Protein AF-R5L7S6-F1 (afdb_monomer)

Foldseek 3Di:
DADPVLVVCCQLQVHDSLLVCLCVQAPDDVVQLCVQDDSVPQPSHNSLVSLVSLLVVLQVLLLVVLVVLLVVLVVCCVPPRDDPVSVVLNVLSVVDRSVVQKDFDDDSPDTAIEGPPSVVSCVPPPPVSQVVSCSNSVYHYHD

Structure (mmCIF, N/CA/C/O backbone):
data_AF-R5L7S6-F1
#
_entry.id   AF-R5L7S6-F1
#
loop_
_atom_site.group_PDB
_atom_site.id
_atom_site.type_symbol
_atom_site.label_atom_id
_atom_site.label_alt_id
_atom_site.label_comp_id
_atom_site.label_asym_id
_atom_site.label_entity_id
_atom_site.label_seq_id
_atom_site.pdbx_PDB_ins_code
_atom_site.Cartn_x
_atom_site.Cartn_y
_atom_site.Cartn_z
_atom_site.occupancy
_atom_site.B_iso_or_equiv
_atom_s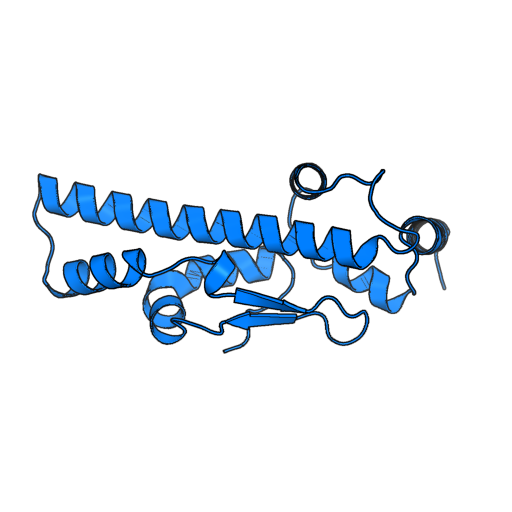ite.auth_seq_id
_atom_site.auth_comp_id
_atom_site.auth_asym_id
_atom_site.auth_atom_id
_atom_site.pdbx_PDB_model_num
ATOM 1 N N . MET A 1 1 ? 8.497 -13.051 -28.763 1.00 71.62 1 MET A N 1
ATOM 2 C CA . MET A 1 1 ? 9.071 -12.064 -29.701 1.00 71.62 1 MET A CA 1
ATOM 3 C C . MET A 1 1 ? 8.887 -10.722 -29.036 1.00 71.62 1 MET A C 1
ATOM 5 O O . MET A 1 1 ? 7.765 -10.450 -28.639 1.00 71.62 1 MET A O 1
ATOM 9 N N . MET A 1 2 ? 9.967 -9.977 -28.831 1.00 83.94 2 MET A N 1
ATOM 10 C CA . MET A 1 2 ? 9.913 -8.683 -28.156 1.00 83.94 2 MET A CA 1
ATOM 11 C C . MET A 1 2 ? 9.325 -7.633 -29.100 1.00 83.94 2 MET A C 1
ATOM 13 O O . MET A 1 2 ? 9.707 -7.577 -30.271 1.00 83.94 2 MET A O 1
ATOM 17 N N . THR A 1 3 ? 8.371 -6.848 -28.619 1.00 93.00 3 THR A N 1
ATOM 18 C CA . THR A 1 3 ? 7.756 -5.757 -29.384 1.00 93.00 3 THR A CA 1
ATOM 19 C C . THR A 1 3 ? 8.643 -4.511 -29.364 1.00 93.00 3 THR A C 1
ATOM 21 O O . THR A 1 3 ? 9.447 -4.328 -28.454 1.00 93.00 3 THR A O 1
ATOM 24 N N . SER A 1 4 ? 8.468 -3.600 -30.328 1.00 94.62 4 SER A N 1
ATOM 25 C CA . SER A 1 4 ? 9.188 -2.313 -30.326 1.00 94.62 4 SER A CA 1
ATOM 26 C C . SER A 1 4 ? 8.878 -1.456 -29.092 1.00 94.62 4 SER A C 1
ATOM 28 O O . SER A 1 4 ? 9.708 -0.657 -28.671 1.00 94.62 4 SER A O 1
ATOM 30 N N . ARG A 1 5 ? 7.686 -1.624 -28.503 1.00 94.12 5 ARG A N 1
ATOM 31 C CA . ARG A 1 5 ? 7.292 -0.970 -27.251 1.00 94.12 5 ARG A CA 1
ATOM 32 C C . ARG A 1 5 ? 8.080 -1.522 -26.063 1.00 94.12 5 ARG A C 1
ATOM 34 O O . ARG A 1 5 ? 8.581 -0.738 -25.269 1.00 94.12 5 ARG A O 1
ATOM 41 N N . GLU A 1 6 ? 8.183 -2.845 -25.950 1.00 93.75 6 GLU A N 1
ATOM 42 C CA . GLU A 1 6 ? 8.973 -3.500 -24.897 1.00 93.75 6 GLU A CA 1
ATOM 43 C C . GLU A 1 6 ? 10.454 -3.127 -25.011 1.00 93.75 6 GLU A C 1
ATOM 45 O O . GLU A 1 6 ? 11.059 -2.759 -24.011 1.00 93.75 6 GLU A O 1
ATOM 50 N N . ASP A 1 7 ? 11.008 -3.130 -26.228 1.00 94.12 7 ASP A N 1
ATOM 51 C CA . ASP A 1 7 ? 12.391 -2.714 -26.491 1.00 94.12 7 ASP A CA 1
ATOM 52 C C . ASP A 1 7 ? 12.655 -1.271 -26.030 1.00 94.12 7 ASP A C 1
ATOM 54 O O . ASP A 1 7 ? 13.579 -1.012 -25.257 1.00 94.12 7 ASP A O 1
ATOM 58 N N . PHE A 1 8 ? 11.777 -0.335 -26.410 1.00 94.62 8 PHE A N 1
ATOM 59 C CA . PHE A 1 8 ? 11.861 1.056 -25.962 1.00 94.62 8 PHE A CA 1
ATOM 60 C C . PHE A 1 8 ? 11.802 1.186 -24.433 1.00 94.62 8 PHE A C 1
ATOM 62 O O . PHE A 1 8 ? 12.627 1.887 -23.846 1.00 94.62 8 PHE A O 1
ATOM 69 N N . LEU A 1 9 ? 10.841 0.520 -23.783 1.00 93.00 9 LEU A N 1
ATOM 70 C CA . LEU A 1 9 ? 10.649 0.621 -22.335 1.00 93.00 9 LEU A CA 1
ATOM 71 C C . LEU A 1 9 ? 11.824 0.029 -21.560 1.00 93.00 9 LEU A C 1
ATOM 73 O O . LEU A 1 9 ? 12.306 0.671 -20.632 1.00 93.00 9 LEU A O 1
ATOM 77 N N . MET A 1 10 ? 12.335 -1.134 -21.963 1.00 92.50 10 MET A N 1
ATOM 78 C CA . MET A 1 10 ? 13.519 -1.730 -21.339 1.00 92.50 10 MET A CA 1
ATOM 79 C C . MET A 1 10 ? 14.738 -0.805 -21.422 1.00 92.50 10 MET A C 1
ATOM 81 O O . MET A 1 10 ? 15.448 -0.645 -20.431 1.00 92.50 10 MET A O 1
ATOM 85 N N . ILE A 1 11 ? 14.971 -0.164 -22.575 1.00 92.3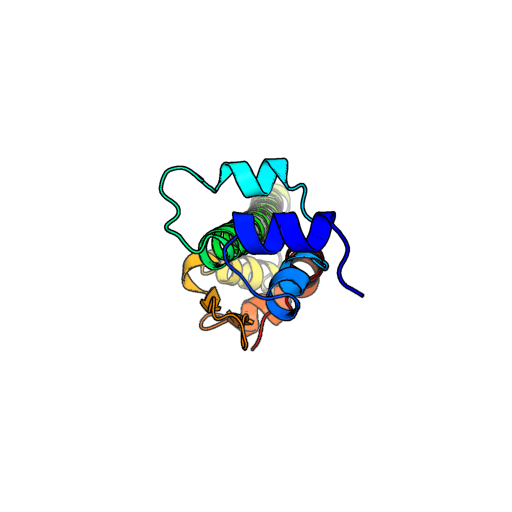1 11 ILE A N 1
ATOM 86 C CA . ILE A 1 11 ? 16.078 0.789 -22.750 1.00 92.31 11 ILE A CA 1
ATOM 87 C C . ILE A 1 11 ? 15.858 2.039 -21.892 1.00 92.31 11 ILE A C 1
ATOM 89 O O . ILE A 1 11 ? 16.784 2.505 -21.229 1.00 92.31 11 ILE A O 1
ATOM 93 N N . PHE A 1 12 ? 14.643 2.590 -21.887 1.00 91.19 12 PHE A N 1
ATOM 94 C CA . PHE A 1 12 ? 14.323 3.812 -21.151 1.00 91.19 12 PHE A CA 1
ATOM 95 C C . PHE A 1 12 ? 14.406 3.620 -19.629 1.00 91.19 12 PHE A C 1
ATOM 97 O O . PHE A 1 12 ? 14.991 4.450 -18.923 1.00 91.19 12 PHE A O 1
ATOM 104 N N . ILE A 1 13 ? 13.831 2.524 -19.133 1.00 90.12 13 ILE A N 1
ATOM 105 C CA . ILE A 1 13 ? 13.784 2.166 -17.713 1.00 90.12 13 ILE A CA 1
ATOM 106 C C . ILE A 1 13 ? 15.127 1.582 -17.250 1.00 90.12 13 ILE A C 1
ATOM 108 O O . ILE A 1 13 ? 15.491 1.740 -16.085 1.00 90.12 13 ILE A O 1
ATOM 112 N N . GLY A 1 14 ? 15.889 0.950 -18.142 1.00 88.75 14 GLY A N 1
ATOM 113 C CA . GLY A 1 14 ? 17.160 0.304 -17.819 1.00 88.75 14 GLY A CA 1
ATOM 114 C C . GLY A 1 14 ? 16.978 -1.054 -17.134 1.00 88.75 14 GLY A C 1
ATOM 115 O O . GLY A 1 14 ? 17.635 -1.319 -16.124 1.00 88.75 14 GLY A O 1
ATOM 116 N N . CYS A 1 15 ? 16.083 -1.900 -17.655 1.00 89.44 15 CYS A N 1
ATOM 117 C CA . CYS A 1 15 ? 15.757 -3.221 -17.103 1.00 89.44 15 CYS A CA 1
ATOM 118 C C . CYS A 1 15 ? 15.648 -4.314 -18.186 1.00 89.44 15 CYS A C 1
ATOM 120 O O . CYS A 1 15 ? 15.646 -4.023 -19.383 1.00 89.44 15 CYS A O 1
ATOM 122 N N . GLY A 1 16 ? 15.609 -5.586 -17.774 1.00 89.81 16 GLY A N 1
ATOM 123 C CA . GLY A 1 16 ? 15.360 -6.719 -18.665 1.00 89.81 16 GLY A CA 1
ATOM 124 C C . GLY A 1 16 ? 13.869 -6.982 -18.896 1.00 89.81 16 GLY A C 1
ATOM 125 O O . GLY A 1 16 ? 13.006 -6.435 -18.217 1.00 89.81 16 GLY A O 1
ATOM 126 N N . LEU A 1 17 ? 13.554 -7.878 -19.838 1.00 89.25 17 LEU A N 1
ATOM 127 C CA . LEU A 1 17 ? 12.164 -8.193 -20.201 1.00 89.25 17 LEU A CA 1
ATOM 128 C C . LEU A 1 17 ? 11.353 -8.767 -19.032 1.00 89.25 17 LEU A C 1
ATOM 130 O O . LEU A 1 17 ? 10.162 -8.505 -18.940 1.00 89.25 17 LEU A O 1
ATOM 134 N N . TYR A 1 18 ? 11.974 -9.582 -18.178 1.00 87.50 18 TYR A N 1
ATOM 135 C CA . TYR A 1 18 ? 11.288 -10.154 -17.017 1.00 87.50 18 TYR A CA 1
ATOM 136 C C . TYR A 1 18 ? 10.996 -9.092 -15.965 1.00 87.50 18 TYR A C 1
ATOM 138 O O . TYR A 1 18 ? 9.888 -9.042 -15.452 1.00 87.50 18 TYR A O 1
ATOM 146 N N . ASP A 1 19 ? 11.948 -8.199 -15.732 1.00 88.38 19 ASP A N 1
ATOM 147 C CA . ASP A 1 19 ? 11.798 -7.092 -14.795 1.00 88.38 19 ASP A CA 1
ATOM 148 C C . ASP A 1 19 ? 10.722 -6.105 -15.260 1.00 88.38 19 ASP A C 1
ATOM 150 O O . ASP A 1 19 ? 9.987 -5.550 -14.452 1.00 88.38 19 ASP A O 1
ATOM 154 N N . LEU A 1 20 ? 10.604 -5.900 -16.578 1.00 89.44 20 LEU A N 1
ATOM 155 C CA . LEU A 1 20 ? 9.552 -5.069 -17.157 1.00 89.44 20 LEU A CA 1
ATOM 156 C C . LEU A 1 20 ? 8.151 -5.615 -16.842 1.00 89.44 20 LEU A C 1
ATOM 158 O O . LEU A 1 20 ? 7.211 -4.838 -16.800 1.00 89.44 20 LEU A O 1
ATOM 162 N N . LYS A 1 21 ? 8.001 -6.915 -16.569 1.00 89.75 21 LYS A N 1
ATOM 163 C CA . LYS A 1 21 ? 6.702 -7.480 -16.182 1.00 89.75 21 LYS A CA 1
ATOM 164 C C . LYS A 1 21 ? 6.264 -7.095 -14.773 1.00 89.75 21 LYS A C 1
ATOM 166 O O . LYS A 1 21 ? 5.084 -7.206 -14.484 1.00 89.75 21 LYS A O 1
ATOM 171 N N . LEU A 1 22 ? 7.167 -6.607 -13.914 1.00 88.75 22 LEU A N 1
ATOM 172 C CA . LEU A 1 22 ? 6.807 -6.157 -12.559 1.00 88.75 22 LEU A CA 1
ATOM 173 C C . LEU A 1 22 ? 5.806 -4.995 -12.578 1.00 88.75 22 LEU A C 1
ATOM 175 O O . LEU A 1 22 ? 5.098 -4.783 -11.603 1.00 88.75 22 LEU A O 1
ATOM 179 N N . ILE A 1 23 ? 5.742 -4.248 -13.684 1.00 90.94 23 ILE A N 1
ATOM 180 C CA . ILE A 1 23 ? 4.785 -3.153 -13.854 1.00 90.94 23 ILE A CA 1
ATOM 181 C C . ILE A 1 23 ? 3.502 -3.571 -14.588 1.00 90.94 23 ILE A C 1
ATOM 183 O O . ILE A 1 23 ? 2.608 -2.742 -14.725 1.00 90.94 23 ILE A O 1
ATOM 187 N N . ASP A 1 24 ? 3.399 -4.814 -15.078 1.00 91.38 24 ASP A N 1
ATOM 188 C CA . ASP A 1 24 ? 2.216 -5.277 -15.821 1.00 91.38 24 ASP A CA 1
ATOM 189 C C . ASP A 1 24 ? 0.996 -5.437 -14.898 1.00 91.38 24 ASP A C 1
ATOM 191 O O . ASP A 1 24 ? -0.132 -5.192 -15.329 1.00 91.38 24 ASP A O 1
ATOM 195 N N . ASP A 1 25 ? 1.230 -5.809 -13.636 1.00 92.06 25 ASP A N 1
ATOM 196 C CA . ASP A 1 25 ? 0.174 -6.082 -12.656 1.00 92.06 25 ASP A CA 1
ATOM 197 C C . ASP A 1 25 ? -0.225 -4.842 -11.831 1.00 92.06 25 ASP A C 1
ATOM 199 O O . ASP A 1 25 ? -1.243 -4.870 -11.144 1.00 92.06 25 ASP A O 1
ATOM 203 N N . VAL A 1 26 ? 0.499 -3.722 -11.958 1.00 95.44 26 VAL A N 1
ATOM 204 C CA . VAL A 1 26 ? 0.182 -2.454 -11.275 1.00 95.44 26 VAL A CA 1
ATOM 205 C C . VAL A 1 26 ? -1.130 -1.877 -11.816 1.00 95.44 26 VAL A C 1
ATOM 207 O O . VAL A 1 26 ? -1.217 -1.493 -12.986 1.00 95.44 26 VAL A O 1
ATOM 210 N N . GLN A 1 27 ? -2.145 -1.764 -10.955 1.00 97.00 27 GLN A N 1
ATOM 211 C CA . GLN A 1 27 ? -3.474 -1.252 -11.326 1.00 97.00 27 GLN A CA 1
ATOM 212 C C . GLN A 1 27 ? -3.652 0.250 -11.064 1.00 97.00 27 GLN A C 1
ATOM 214 O O . GLN A 1 27 ? -4.678 0.829 -11.433 1.00 97.00 27 GLN A O 1
ATOM 219 N N . TYR A 1 28 ? -2.669 0.910 -10.449 1.00 96.25 28 TYR A N 1
ATOM 220 C CA . TYR A 1 28 ? -2.722 2.352 -10.222 1.00 96.25 28 TYR A CA 1
ATOM 221 C C . TYR A 1 28 ? -2.674 3.174 -11.511 1.00 96.25 28 TYR A C 1
ATOM 223 O O . TYR A 1 28 ? -2.120 2.784 -12.543 1.00 96.25 28 TYR A O 1
ATOM 231 N N . ASN A 1 29 ? -3.214 4.391 -11.429 1.00 95.62 29 ASN A N 1
ATOM 232 C CA . ASN A 1 29 ? -2.997 5.382 -12.465 1.00 95.62 29 ASN A CA 1
ATOM 233 C C . ASN A 1 29 ? -1.519 5.794 -12.467 1.00 95.62 29 ASN A C 1
ATOM 235 O O . ASN A 1 29 ? -1.008 6.342 -11.493 1.00 95.62 29 ASN A O 1
ATOM 239 N N . TRP A 1 30 ? -0.838 5.583 -13.592 1.00 93.81 30 TRP A N 1
ATOM 240 C CA . TRP A 1 30 ? 0.573 5.943 -13.718 1.00 93.81 30 TRP A CA 1
ATOM 241 C C . TRP A 1 30 ? 0.850 7.431 -13.484 1.00 93.81 30 TRP A C 1
ATOM 243 O O . TRP A 1 30 ? 1.926 7.763 -13.009 1.00 93.81 30 TRP A O 1
ATOM 253 N N . GLY A 1 31 ? -0.092 8.330 -13.781 1.00 94.19 31 GLY A N 1
ATOM 254 C CA . GLY A 1 31 ? 0.041 9.754 -13.473 1.00 94.19 31 GLY A CA 1
ATOM 255 C C . GLY A 1 31 ? 0.183 10.024 -11.975 1.00 94.19 31 GLY A C 1
ATOM 256 O O . GLY A 1 31 ? 1.022 10.838 -11.595 1.00 94.19 31 GLY A O 1
ATOM 257 N N . ASP A 1 32 ? -0.563 9.292 -11.147 1.00 95.75 32 ASP A N 1
ATOM 258 C CA . ASP A 1 32 ? -0.476 9.391 -9.688 1.00 95.75 32 ASP A CA 1
ATOM 259 C C . ASP A 1 32 ? 0.843 8.791 -9.194 1.00 95.75 32 ASP A C 1
ATOM 261 O O . ASP A 1 32 ? 1.556 9.433 -8.433 1.00 95.75 32 ASP A O 1
ATOM 265 N N . VAL A 1 33 ? 1.252 7.629 -9.720 1.00 94.81 33 VAL A N 1
ATOM 266 C CA . VAL A 1 33 ? 2.566 7.028 -9.411 1.00 94.81 33 VAL A CA 1
ATOM 267 C C . VAL A 1 33 ? 3.711 7.983 -9.770 1.00 94.81 33 VAL A C 1
ATOM 269 O O . VAL A 1 33 ? 4.625 8.200 -8.977 1.00 94.81 33 VAL A O 1
ATOM 272 N N . PHE A 1 34 ? 3.666 8.607 -10.950 1.00 92.44 34 PHE A N 1
ATOM 273 C CA . PHE A 1 34 ? 4.693 9.555 -11.385 1.00 92.44 34 PHE A CA 1
ATOM 274 C C . PHE A 1 34 ? 4.691 10.862 -10.581 1.00 92.44 34 PHE A C 1
ATOM 276 O O . PHE A 1 34 ? 5.693 11.571 -10.619 1.00 92.44 34 PHE A O 1
ATOM 283 N N . ALA A 1 35 ? 3.643 11.176 -9.811 1.00 93.56 35 ALA A N 1
ATOM 284 C CA . ALA A 1 35 ? 3.676 12.304 -8.880 1.00 93.56 35 ALA A CA 1
ATOM 285 C C . ALA A 1 35 ? 4.682 12.087 -7.731 1.00 93.56 35 ALA A C 1
ATOM 287 O O . ALA A 1 35 ? 5.219 13.059 -7.201 1.00 93.56 35 ALA A O 1
ATOM 288 N N . TYR A 1 36 ? 4.995 10.828 -7.403 1.00 87.81 36 TYR A N 1
ATOM 289 C CA . TYR A 1 36 ? 6.002 10.442 -6.405 1.00 87.81 36 TYR A CA 1
ATOM 290 C C . TYR A 1 36 ? 7.415 10.342 -6.986 1.00 87.81 36 TYR A C 1
ATOM 292 O O . TYR A 1 36 ? 8.370 10.077 -6.255 1.00 87.81 36 TYR A O 1
ATOM 300 N N . LEU A 1 37 ? 7.573 10.523 -8.300 1.00 89.12 37 LEU A N 1
ATOM 301 C CA . LEU A 1 37 ? 8.806 10.184 -8.990 1.00 89.12 37 LEU A CA 1
ATOM 302 C C . LEU A 1 37 ? 9.346 11.351 -9.808 1.00 89.12 37 LEU A C 1
ATOM 304 O O . LEU A 1 37 ? 8.739 11.805 -10.774 1.00 89.12 37 LEU A O 1
ATOM 308 N N . ASP A 1 38 ? 10.572 11.763 -9.492 1.00 85.00 38 ASP A N 1
ATOM 309 C CA . ASP A 1 38 ? 11.325 12.666 -10.355 1.00 85.00 38 ASP A CA 1
ATOM 310 C C . ASP A 1 38 ? 12.306 11.879 -11.232 1.00 85.00 38 ASP A C 1
ATOM 312 O O . ASP A 1 38 ? 13.396 11.468 -10.812 1.00 85.00 38 ASP A O 1
ATOM 316 N N . LEU A 1 39 ? 11.915 11.684 -12.496 1.00 79.94 39 LEU A N 1
ATOM 317 C CA . LEU A 1 39 ? 12.715 10.977 -13.499 1.00 79.94 39 LEU A CA 1
ATOM 318 C C . LEU A 1 39 ? 14.078 11.637 -13.749 1.00 79.94 39 LEU A C 1
ATOM 320 O O . LEU A 1 39 ? 14.986 10.955 -14.222 1.00 79.94 39 LEU A O 1
ATOM 324 N N . ASN A 1 40 ? 14.245 12.927 -13.435 1.00 78.88 40 ASN A N 1
ATOM 325 C CA . ASN A 1 40 ? 15.509 13.639 -13.636 1.00 78.88 40 ASN A CA 1
ATOM 326 C C . ASN A 1 40 ? 16.569 13.262 -12.598 1.00 78.88 40 ASN A C 1
ATOM 328 O O . ASN A 1 40 ? 17.761 13.397 -12.870 1.00 78.88 40 ASN A O 1
ATOM 332 N N . TYR A 1 41 ? 16.144 12.788 -11.426 1.00 77.94 41 TYR A N 1
ATOM 333 C CA . TYR A 1 41 ? 17.036 12.317 -10.364 1.00 77.94 41 TYR A CA 1
ATOM 334 C C . TYR A 1 41 ? 17.138 10.792 -10.312 1.00 77.94 41 TYR A C 1
ATOM 336 O O . TYR A 1 41 ? 17.955 10.251 -9.566 1.00 77.94 41 TYR A O 1
ATOM 344 N N . CYS A 1 42 ? 16.357 10.089 -11.134 1.00 79.00 42 CYS A N 1
ATOM 345 C CA . CYS A 1 42 ? 16.523 8.659 -11.322 1.00 79.00 42 CYS A CA 1
ATOM 346 C C . CYS A 1 42 ? 17.852 8.390 -12.040 1.00 79.00 42 CYS A C 1
ATOM 348 O O . CYS A 1 42 ? 18.141 8.972 -13.086 1.00 79.00 42 CYS A O 1
ATOM 350 N N . GLY A 1 43 ? 18.664 7.491 -11.483 1.00 76.38 43 GLY A N 1
ATOM 351 C CA . GLY A 1 43 ? 19.894 7.038 -12.129 1.00 76.38 43 GLY A CA 1
ATOM 352 C C . GLY A 1 43 ? 19.634 6.296 -13.448 1.00 76.38 43 GLY A C 1
ATOM 353 O O . GLY A 1 43 ? 18.520 6.244 -13.974 1.00 76.38 43 GLY A O 1
ATOM 354 N N . GLU A 1 44 ? 20.674 5.659 -13.988 1.00 79.75 44 GLU A N 1
ATOM 355 C CA . GLU A 1 44 ? 20.569 4.910 -15.251 1.00 79.75 44 GLU A CA 1
ATOM 356 C C . GLU A 1 44 ? 19.481 3.826 -15.214 1.00 79.75 44 GLU A C 1
ATOM 358 O O . GLU A 1 44 ? 18.822 3.583 -16.225 1.00 79.75 44 GLU A O 1
ATOM 363 N N . ARG A 1 45 ? 19.246 3.230 -14.037 1.00 83.81 45 ARG A N 1
ATOM 364 C CA . ARG A 1 45 ? 18.161 2.277 -13.800 1.00 83.81 45 ARG A CA 1
ATOM 365 C C . ARG A 1 45 ? 17.033 2.932 -13.016 1.00 83.81 45 ARG A C 1
ATOM 367 O O . ARG A 1 45 ? 17.217 3.332 -11.869 1.00 83.81 45 ARG A O 1
ATOM 374 N N . LYS A 1 46 ? 15.864 3.006 -13.644 1.00 90.31 46 LYS A N 1
ATOM 375 C CA . LYS A 1 46 ? 14.677 3.703 -13.139 1.00 90.31 46 LYS A CA 1
ATOM 376 C C . LYS A 1 46 ? 13.680 2.763 -12.478 1.00 90.31 46 LYS A C 1
ATOM 378 O O . LYS A 1 46 ? 12.896 3.227 -11.664 1.00 90.31 46 LYS A O 1
ATOM 383 N N . LEU A 1 47 ? 13.725 1.461 -12.779 1.00 90.06 47 LEU A N 1
ATOM 384 C CA . LEU A 1 47 ? 12.755 0.499 -12.245 1.00 90.06 47 LEU A CA 1
ATOM 385 C C . LEU A 1 47 ? 12.679 0.495 -10.709 1.00 90.06 47 LEU A C 1
ATOM 387 O O . LEU A 1 47 ? 11.565 0.562 -10.211 1.00 90.06 47 LEU A O 1
ATOM 391 N N . PRO A 1 48 ? 13.792 0.508 -9.942 1.00 89.25 48 PRO A N 1
ATOM 392 C CA . PRO A 1 48 ? 13.695 0.544 -8.481 1.00 89.25 48 PRO A CA 1
ATOM 393 C C . PRO A 1 48 ? 12.997 1.802 -7.957 1.00 89.25 48 PRO A C 1
ATOM 395 O O . PRO A 1 48 ? 12.225 1.727 -7.010 1.00 89.25 48 PRO A O 1
ATOM 398 N N . ALA A 1 49 ? 13.231 2.953 -8.596 1.00 91.06 49 ALA A N 1
ATOM 399 C CA . ALA A 1 49 ? 12.543 4.189 -8.242 1.00 91.06 49 ALA A CA 1
ATOM 400 C C . ALA A 1 49 ? 11.050 4.113 -8.597 1.00 91.06 49 ALA A C 1
ATOM 402 O O . ALA A 1 49 ? 10.218 4.513 -7.792 1.00 91.06 49 ALA A O 1
ATOM 403 N N . ILE A 1 50 ? 10.713 3.557 -9.768 1.00 92.75 50 ILE A N 1
ATOM 404 C CA . ILE A 1 50 ? 9.323 3.346 -10.199 1.00 92.75 50 ILE A CA 1
ATOM 405 C C . ILE A 1 50 ? 8.593 2.428 -9.218 1.00 92.75 50 ILE A C 1
ATOM 407 O O . ILE A 1 50 ? 7.500 2.771 -8.783 1.00 92.75 50 ILE A O 1
ATOM 411 N N . MET A 1 51 ? 9.201 1.307 -8.825 1.00 93.38 51 MET A N 1
ATOM 412 C CA . MET A 1 51 ? 8.591 0.397 -7.858 1.00 93.38 51 MET A CA 1
ATOM 413 C C . MET A 1 51 ? 8.441 1.060 -6.493 1.00 93.38 51 MET A C 1
ATOM 415 O O . MET A 1 51 ? 7.356 1.015 -5.928 1.00 93.38 51 MET A O 1
ATOM 419 N N . SER A 1 52 ? 9.462 1.764 -5.999 1.00 92.94 52 SER A N 1
ATOM 420 C CA . SER A 1 52 ? 9.343 2.515 -4.744 1.00 92.94 52 SER A CA 1
ATOM 421 C C . SER A 1 52 ? 8.206 3.545 -4.786 1.00 92.94 52 SER A C 1
ATOM 423 O O . SER A 1 52 ? 7.466 3.675 -3.815 1.00 92.94 52 SER A O 1
ATOM 425 N N . ALA A 1 53 ? 7.976 4.212 -5.923 1.00 95.12 53 ALA A N 1
ATOM 426 C CA . ALA A 1 53 ? 6.828 5.102 -6.104 1.00 95.12 53 ALA A CA 1
ATOM 427 C C . ALA A 1 53 ? 5.479 4.355 -6.082 1.00 95.12 53 ALA A C 1
ATOM 429 O O . ALA A 1 53 ? 4.535 4.827 -5.451 1.00 95.12 53 ALA A O 1
ATOM 430 N N . VAL A 1 54 ? 5.388 3.178 -6.716 1.00 96.44 54 VAL A N 1
ATOM 431 C CA . VAL A 1 54 ? 4.193 2.311 -6.661 1.00 96.44 54 VAL A CA 1
ATOM 432 C C . VAL A 1 54 ? 3.877 1.915 -5.218 1.00 96.44 54 VAL A C 1
ATOM 434 O O . VAL A 1 54 ? 2.744 2.082 -4.769 1.00 96.44 54 VAL A O 1
ATOM 437 N N . PHE A 1 55 ? 4.874 1.437 -4.473 1.00 96.56 55 PHE A N 1
ATOM 438 C CA . PHE A 1 55 ? 4.692 1.050 -3.076 1.00 96.56 55 PHE A CA 1
ATOM 439 C C . PHE A 1 55 ? 4.406 2.246 -2.166 1.00 96.56 55 PHE A C 1
ATOM 441 O O . PHE A 1 55 ? 3.601 2.112 -1.249 1.00 96.56 55 PHE A O 1
ATOM 448 N N . SER A 1 56 ? 4.991 3.418 -2.429 1.00 96.94 56 SER A N 1
ATOM 449 C CA . SER A 1 56 ? 4.686 4.647 -1.680 1.00 96.94 56 SER A CA 1
ATOM 450 C C . SER A 1 56 ? 3.220 5.046 -1.840 1.00 96.94 56 SER A C 1
ATOM 452 O O . SER A 1 56 ? 2.543 5.282 -0.845 1.00 96.94 56 SER A O 1
ATOM 454 N N . LEU A 1 57 ? 2.688 5.020 -3.068 1.00 97.75 57 LEU A N 1
ATOM 455 C CA . LEU A 1 57 ? 1.263 5.264 -3.300 1.00 97.75 57 LEU A CA 1
ATOM 456 C C . LEU A 1 57 ? 0.386 4.210 -2.602 1.00 97.75 57 LEU A C 1
ATOM 458 O O . LEU A 1 57 ? -0.629 4.549 -1.999 1.00 97.75 57 LEU A O 1
ATOM 462 N N . GLY A 1 58 ? 0.790 2.937 -2.625 1.00 97.81 58 GLY A N 1
ATOM 463 C CA . GLY A 1 58 ? 0.103 1.884 -1.875 1.00 97.81 58 GLY A CA 1
ATOM 464 C C . GLY A 1 58 ? 0.090 2.136 -0.364 1.00 97.81 58 GLY A C 1
ATOM 465 O O . GLY A 1 58 ? -0.953 1.999 0.274 1.00 97.81 58 GLY A O 1
ATOM 466 N N . LYS A 1 59 ? 1.223 2.554 0.210 1.00 98.12 59 LYS A N 1
ATOM 467 C CA . LYS A 1 59 ? 1.352 2.906 1.634 1.00 98.12 59 LYS A CA 1
ATOM 468 C C . LYS A 1 59 ? 0.488 4.108 2.002 1.00 98.12 59 LYS A C 1
ATOM 470 O O . LYS A 1 59 ? -0.145 4.072 3.052 1.00 98.12 59 LYS A O 1
ATOM 475 N N . ASP A 1 60 ? 0.409 5.118 1.139 1.00 98.12 60 ASP A N 1
ATOM 476 C CA . ASP A 1 60 ? -0.470 6.274 1.341 1.00 98.12 60 ASP A CA 1
ATOM 477 C C . ASP A 1 60 ? -1.949 5.879 1.310 1.00 98.12 60 ASP A C 1
ATOM 479 O O . ASP A 1 60 ? -2.705 6.277 2.194 1.00 98.12 60 ASP A O 1
ATOM 483 N N . ASN A 1 61 ? -2.360 5.032 0.362 1.00 98.00 61 ASN A N 1
ATOM 484 C CA . ASN A 1 61 ? -3.731 4.514 0.315 1.00 98.00 61 ASN A CA 1
ATOM 485 C C . ASN A 1 61 ? -4.070 3.693 1.571 1.00 98.00 61 ASN A C 1
ATOM 487 O O . ASN A 1 61 ? -5.173 3.794 2.112 1.00 98.00 61 ASN A O 1
ATOM 491 N N . LEU A 1 62 ? -3.116 2.894 2.060 1.00 98.00 62 LEU A N 1
ATOM 492 C CA . LEU A 1 62 ? -3.272 2.119 3.289 1.00 98.00 62 LEU A CA 1
ATOM 493 C C . LEU A 1 62 ? -3.370 3.030 4.521 1.00 98.00 62 LEU A C 1
ATOM 495 O O . LEU A 1 62 ? -4.218 2.796 5.381 1.00 98.00 62 LEU A O 1
ATOM 499 N N . ALA A 1 63 ? -2.555 4.086 4.586 1.00 98.44 63 ALA A N 1
ATOM 500 C CA . ALA A 1 63 ? -2.621 5.098 5.637 1.00 98.44 63 ALA A CA 1
ATOM 501 C C . ALA A 1 63 ? -3.970 5.831 5.619 1.00 98.44 63 ALA A C 1
ATOM 503 O O . ALA A 1 63 ? -4.611 5.959 6.656 1.00 98.44 63 ALA A O 1
ATOM 504 N N . GLU A 1 64 ? -4.469 6.210 4.439 1.00 98.25 64 GLU A N 1
ATOM 505 C CA . GLU A 1 64 ? -5.788 6.831 4.298 1.00 98.25 64 GLU A CA 1
ATOM 506 C C . GLU A 1 64 ? -6.914 5.892 4.767 1.00 98.25 64 GLU A C 1
ATOM 508 O O . GLU A 1 64 ? -7.878 6.335 5.395 1.00 98.25 64 GLU A O 1
ATOM 513 N N . ALA A 1 65 ? -6.815 4.588 4.491 1.00 98.31 65 ALA A N 1
ATOM 514 C CA . ALA A 1 65 ? -7.782 3.603 4.974 1.00 98.31 65 ALA A CA 1
ATOM 515 C C . ALA A 1 65 ? -7.760 3.466 6.508 1.00 98.31 65 ALA A C 1
ATOM 517 O O . ALA A 1 65 ? -8.824 3.383 7.131 1.00 98.31 65 ALA A O 1
ATOM 518 N N . ILE A 1 66 ? -6.567 3.484 7.114 1.00 98.50 66 ILE A N 1
ATOM 519 C CA . ILE A 1 66 ? -6.383 3.500 8.572 1.00 98.50 66 ILE A CA 1
ATOM 520 C C . ILE A 1 66 ? -7.030 4.753 9.166 1.00 98.50 66 ILE A C 1
ATOM 522 O O . ILE A 1 66 ? -7.892 4.632 10.040 1.00 98.50 66 ILE A O 1
ATOM 526 N N . ASP A 1 67 ? -6.691 5.933 8.647 1.00 98.50 67 ASP A N 1
ATOM 527 C CA . ASP A 1 67 ? -7.202 7.219 9.130 1.00 98.50 67 ASP A CA 1
ATOM 528 C C . ASP A 1 67 ? -8.729 7.288 9.029 1.00 98.50 67 ASP A C 1
ATOM 530 O O . ASP A 1 67 ? -9.405 7.601 10.007 1.00 98.50 67 ASP A O 1
ATOM 534 N N . LYS A 1 68 ? -9.312 6.878 7.894 1.00 98.31 68 LYS A N 1
ATOM 535 C CA . LYS A 1 68 ? -10.776 6.810 7.725 1.00 98.31 68 LYS A CA 1
ATOM 536 C C . LYS A 1 68 ? -11.444 5.914 8.765 1.00 98.31 68 LYS A C 1
ATOM 538 O O . LYS A 1 68 ? -12.551 6.216 9.221 1.00 98.31 68 LYS A O 1
ATOM 543 N N . ARG A 1 69 ? -10.818 4.789 9.119 1.00 98.06 69 ARG A N 1
ATOM 544 C CA . ARG A 1 69 ? -11.363 3.867 10.121 1.00 98.06 69 ARG A CA 1
ATOM 545 C C . ARG A 1 69 ? -11.249 4.444 11.531 1.00 98.06 69 ARG A C 1
ATOM 547 O O . ARG A 1 69 ? -12.207 4.317 12.296 1.00 98.06 69 ARG A O 1
ATOM 554 N N . ILE A 1 70 ? -10.131 5.095 11.847 1.00 98.56 70 ILE A N 1
ATOM 555 C CA . ILE A 1 70 ? -9.929 5.827 13.10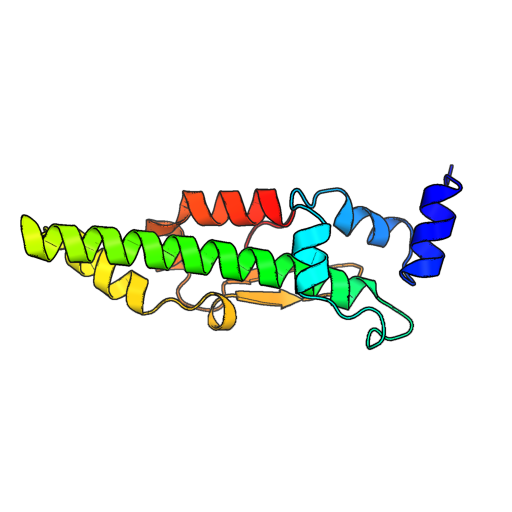3 1.00 98.56 70 ILE A CA 1
ATOM 556 C C . ILE A 1 70 ? -10.989 6.922 13.237 1.00 98.56 70 ILE A C 1
ATOM 558 O O . ILE A 1 70 ? -11.742 6.903 14.210 1.00 98.56 70 ILE A O 1
ATOM 562 N N . ASP A 1 71 ? -11.127 7.793 12.236 1.00 98.44 71 ASP A N 1
ATOM 563 C CA . ASP A 1 71 ? -12.098 8.893 12.218 1.00 98.44 71 ASP A CA 1
ATOM 564 C C . ASP A 1 71 ? -13.524 8.386 12.455 1.00 98.44 71 ASP A C 1
ATOM 566 O O . ASP A 1 71 ? -14.257 8.909 13.296 1.00 98.44 71 ASP A O 1
ATOM 570 N N . TYR A 1 72 ? -13.914 7.311 11.762 1.00 98.00 72 TYR A N 1
ATOM 571 C CA . TYR A 1 72 ? -15.224 6.690 11.945 1.00 98.00 72 TYR A CA 1
ATOM 572 C C . TYR A 1 72 ? -15.456 6.225 13.391 1.00 98.00 72 TYR A C 1
ATOM 574 O O . TYR A 1 72 ? -16.539 6.439 13.948 1.00 98.00 72 TYR A O 1
ATOM 582 N N . LEU A 1 73 ? -14.468 5.570 14.006 1.00 98.38 73 LEU A N 1
ATOM 583 C CA . LEU A 1 73 ? -14.569 5.067 15.377 1.00 98.38 73 LEU A CA 1
ATOM 584 C C . LEU A 1 73 ? -14.600 6.211 16.397 1.00 98.38 73 LEU A C 1
ATOM 586 O O . LEU A 1 73 ? -15.409 6.161 17.324 1.00 98.38 73 LEU A O 1
ATOM 590 N N . GLU A 1 74 ? -13.796 7.258 16.206 1.00 98.31 74 GLU A N 1
ATOM 591 C CA . GLU A 1 74 ? -13.780 8.442 17.073 1.00 98.31 74 GLU A CA 1
ATOM 592 C C . GLU A 1 74 ? -15.098 9.226 17.005 1.00 98.31 74 GLU A C 1
ATOM 594 O O . GLU A 1 74 ? -15.674 9.582 18.041 1.00 98.31 74 GLU A O 1
ATOM 599 N N . ASP A 1 75 ? -15.639 9.449 15.805 1.00 98.25 75 ASP A N 1
ATOM 600 C CA . ASP A 1 75 ? -16.933 10.116 15.646 1.00 98.25 75 ASP A CA 1
ATOM 601 C C . ASP A 1 75 ? -18.085 9.276 16.212 1.00 98.25 75 ASP A C 1
ATOM 603 O O . ASP A 1 75 ? -19.010 9.817 16.839 1.00 98.25 75 ASP A O 1
ATOM 607 N N . THR A 1 76 ? -18.020 7.951 16.047 1.00 98.06 76 THR A N 1
ATOM 608 C CA . THR A 1 76 ? -18.980 7.020 16.654 1.00 98.06 76 THR A CA 1
ATOM 609 C C . THR A 1 76 ? -18.896 7.071 18.179 1.00 98.06 76 THR A C 1
ATOM 611 O O . THR A 1 76 ? -19.932 7.176 18.839 1.00 98.06 76 THR A O 1
ATOM 614 N N . GLU A 1 77 ? -17.690 7.075 18.755 1.00 97.81 77 GLU A N 1
ATOM 615 C CA . GLU A 1 77 ? -17.477 7.174 20.202 1.00 97.81 77 GLU A CA 1
ATOM 616 C C . GLU A 1 77 ? -18.066 8.467 20.764 1.00 97.81 77 GLU A C 1
ATOM 618 O O . GLU A 1 77 ? -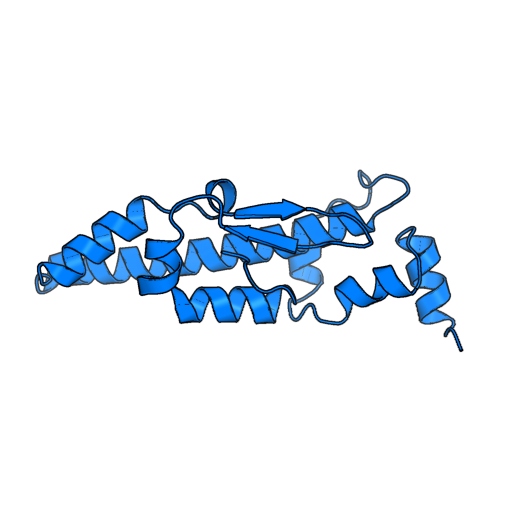18.795 8.437 21.757 1.00 97.81 77 GLU A O 1
ATOM 623 N N . ARG A 1 78 ? -17.824 9.593 20.089 1.00 96.69 78 ARG A N 1
ATOM 624 C CA . ARG A 1 78 ? -18.335 10.905 20.494 1.00 96.69 78 ARG A CA 1
ATOM 625 C C . ARG A 1 78 ? -19.860 11.003 20.428 1.00 96.69 78 ARG A C 1
ATOM 627 O O . ARG A 1 78 ? -20.458 11.704 21.245 1.00 96.69 78 ARG A O 1
ATOM 634 N N . THR A 1 79 ? -20.484 10.351 19.448 1.00 96.88 79 THR A N 1
ATOM 635 C CA . THR A 1 79 ? -21.919 10.515 19.159 1.00 96.88 79 THR A CA 1
ATOM 636 C C . THR A 1 79 ? -22.787 9.486 19.878 1.00 96.88 79 THR A C 1
ATOM 638 O O . THR A 1 79 ? -23.851 9.827 20.399 1.00 96.88 79 THR A O 1
ATOM 641 N N . TYR A 1 80 ? -22.344 8.231 19.909 1.00 96.31 80 TYR A N 1
ATOM 642 C CA . TYR A 1 80 ? -23.134 7.088 20.373 1.00 96.31 80 TYR A CA 1
ATOM 643 C C . TYR A 1 80 ? -22.436 6.274 21.469 1.00 96.31 80 TYR A C 1
ATOM 645 O O . TYR A 1 80 ? -23.092 5.482 22.146 1.00 96.31 80 TYR A O 1
ATOM 653 N N . GLY A 1 81 ? -21.131 6.481 21.665 1.00 96.69 81 GLY A N 1
ATOM 654 C CA . GLY A 1 81 ? -20.272 5.550 22.385 1.00 96.69 81 GLY A CA 1
ATOM 655 C C . GLY A 1 81 ? -19.891 4.348 21.514 1.00 96.69 81 GLY A C 1
ATOM 656 O O . GLY A 1 81 ? -20.587 3.994 20.564 1.00 96.69 81 GLY A O 1
ATOM 657 N N . ILE A 1 82 ? -18.773 3.713 21.856 1.00 97.81 82 ILE A N 1
ATOM 658 C CA . ILE A 1 82 ? -18.293 2.473 21.233 1.00 97.81 82 ILE A CA 1
ATOM 659 C C . ILE A 1 82 ? -18.143 1.372 22.284 1.00 97.81 82 ILE A C 1
ATOM 661 O O . ILE A 1 82 ? -17.959 1.655 23.474 1.00 97.81 82 ILE A O 1
ATOM 665 N N . SER A 1 83 ? -18.241 0.124 21.831 1.00 97.81 83 SER A N 1
ATOM 666 C CA . SER A 1 83 ? -17.958 -1.070 22.636 1.00 97.81 83 SER A CA 1
ATOM 667 C C . SER A 1 83 ? -16.477 -1.170 23.016 1.00 97.81 83 SER A C 1
ATOM 669 O O . SER A 1 83 ? -15.633 -0.482 22.441 1.00 97.81 83 SER A O 1
ATOM 671 N N . ASP A 1 84 ? -16.154 -2.047 23.968 1.00 97.69 84 ASP A N 1
ATOM 672 C CA . ASP A 1 84 ? -14.762 -2.297 24.357 1.00 97.69 84 ASP A CA 1
ATOM 673 C C . ASP A 1 84 ? -13.948 -2.883 23.191 1.00 97.69 84 ASP A C 1
ATOM 675 O O . ASP A 1 84 ? -12.845 -2.414 22.939 1.00 97.69 84 ASP A O 1
ATOM 679 N N . GLU A 1 85 ? -14.528 -3.792 22.395 1.00 97.25 85 GLU A N 1
ATOM 680 C CA . GLU A 1 85 ? 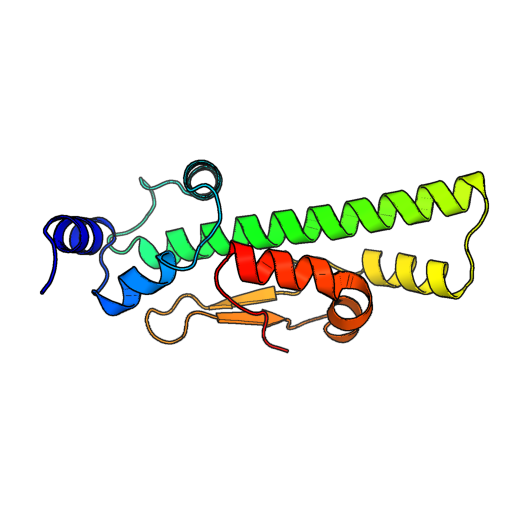-13.880 -4.346 21.191 1.00 97.25 85 GLU A CA 1
ATOM 681 C C . GLU A 1 85 ? -13.520 -3.254 20.172 1.00 97.25 85 GLU A C 1
ATOM 683 O O . GLU A 1 85 ? -12.417 -3.228 19.635 1.00 97.25 85 GLU A O 1
ATOM 688 N N . GLN A 1 86 ? -14.429 -2.304 19.939 1.00 97.75 86 GLN A N 1
ATOM 689 C CA . GLN A 1 86 ? -14.177 -1.166 19.050 1.00 97.75 86 GLN A CA 1
ATOM 690 C C . GLN A 1 86 ? -13.141 -0.193 19.619 1.00 97.75 86 GLN A C 1
ATOM 692 O O . GLN A 1 86 ? -12.435 0.470 18.863 1.00 97.75 86 GLN A O 1
ATOM 697 N N . ARG A 1 87 ? -13.057 -0.076 20.947 1.00 98.00 87 ARG A N 1
ATOM 698 C CA . ARG A 1 87 ? -12.045 0.758 21.596 1.00 98.00 87 ARG A CA 1
ATOM 699 C C . ARG A 1 87 ? -10.663 0.117 21.505 1.00 98.00 87 ARG A C 1
ATOM 701 O O . ARG A 1 87 ? -9.692 0.828 21.259 1.00 98.00 87 ARG A O 1
ATOM 708 N N . ASP A 1 88 ? -10.582 -1.202 21.646 1.00 98.06 88 ASP A N 1
ATOM 709 C CA . ASP A 1 88 ? -9.355 -1.967 21.423 1.00 98.06 88 ASP A CA 1
ATOM 710 C C . ASP A 1 88 ? -8.902 -1.870 19.958 1.00 98.06 88 ASP A C 1
ATOM 712 O O . ASP A 1 88 ? -7.725 -1.616 19.705 1.00 98.06 88 ASP A O 1
ATOM 716 N N . GLU A 1 89 ? -9.830 -1.980 18.999 1.00 98.12 89 GLU A N 1
ATOM 717 C CA . GLU A 1 89 ? -9.567 -1.728 17.574 1.00 98.12 89 GLU A CA 1
ATOM 718 C C . GLU A 1 89 ? -9.009 -0.316 17.349 1.00 98.12 89 GLU A C 1
ATOM 720 O O . GLU A 1 89 ? -7.943 -0.167 16.758 1.00 98.12 89 GLU A O 1
ATOM 725 N N . LEU A 1 90 ? -9.684 0.721 17.856 1.00 98.44 90 LEU A N 1
ATOM 726 C CA . LEU A 1 90 ? -9.254 2.114 17.699 1.00 98.44 90 LEU A CA 1
ATOM 727 C C . LEU A 1 90 ? -7.839 2.346 18.242 1.00 98.44 90 LEU A C 1
ATOM 729 O O . LEU A 1 90 ? -7.020 2.991 17.589 1.00 98.44 90 LEU A O 1
ATOM 733 N N . ASN A 1 91 ? -7.550 1.828 19.436 1.00 98.06 91 ASN A N 1
ATOM 734 C CA . ASN A 1 91 ? -6.228 1.962 20.040 1.00 98.06 91 ASN A CA 1
ATOM 735 C C . ASN A 1 91 ? -5.160 1.237 19.214 1.00 98.06 91 ASN A C 1
ATOM 737 O O . ASN A 1 91 ? -4.094 1.800 18.997 1.00 98.06 91 ASN A O 1
ATOM 741 N N . ALA A 1 92 ? -5.462 0.036 18.716 1.00 98.12 92 ALA A N 1
ATOM 742 C CA . ALA A 1 92 ? -4.546 -0.734 17.882 1.00 98.12 92 ALA A CA 1
ATOM 743 C C . ALA A 1 92 ? -4.268 -0.045 16.534 1.00 98.12 92 ALA A C 1
ATOM 745 O O . ALA A 1 92 ? -3.126 -0.001 16.089 1.00 98.12 92 ALA A O 1
ATOM 746 N N . LEU A 1 93 ? -5.290 0.533 15.892 1.00 98.38 93 LEU A N 1
ATOM 747 C CA . LEU A 1 93 ? -5.129 1.245 14.620 1.00 98.38 93 LEU A CA 1
ATOM 748 C C . LEU A 1 93 ? -4.246 2.493 14.753 1.00 98.38 93 LEU A C 1
ATOM 750 O O . LEU A 1 93 ? -3.483 2.789 13.842 1.00 98.38 93 LEU A O 1
ATOM 754 N N . LYS A 1 94 ? -4.289 3.186 15.898 1.00 98.00 94 LYS A N 1
ATOM 755 C CA . LYS A 1 94 ? -3.442 4.363 16.176 1.00 98.00 94 LYS A CA 1
ATOM 756 C C . LYS A 1 94 ? -1.951 4.049 16.317 1.00 98.00 94 LYS A C 1
ATOM 758 O O . LYS A 1 94 ? -1.144 4.974 16.294 1.00 98.00 94 LYS A O 1
ATOM 763 N N . GLU A 1 95 ? -1.588 2.783 16.502 1.00 97.62 95 GLU A N 1
ATOM 764 C CA . GLU A 1 95 ? -0.188 2.345 16.548 1.00 97.62 95 GLU A CA 1
ATOM 765 C C . GLU A 1 95 ? 0.391 2.088 15.150 1.00 97.62 95 GLU A C 1
ATOM 767 O O . GLU A 1 95 ? 1.603 1.930 15.016 1.00 97.62 95 GLU A O 1
ATOM 772 N N . LEU A 1 96 ? -0.454 2.042 14.115 1.00 98.31 96 LEU A N 1
ATOM 773 C CA . LEU A 1 96 ? -0.031 1.697 12.765 1.00 98.31 96 LEU A CA 1
ATOM 774 C C . LEU A 1 96 ? 0.585 2.883 12.028 1.00 98.31 96 LEU A C 1
ATOM 776 O O . LEU A 1 96 ? 0.083 4.005 12.058 1.00 98.31 96 LEU A O 1
ATOM 780 N N . ASN A 1 97 ? 1.644 2.589 11.284 1.00 98.06 97 ASN A N 1
ATOM 781 C CA . ASN A 1 97 ? 2.272 3.489 10.335 1.00 98.06 97 ASN A CA 1
ATOM 782 C C . ASN A 1 97 ? 2.811 2.661 9.157 1.00 98.06 97 ASN A C 1
ATOM 784 O O . ASN A 1 97 ? 3.890 2.077 9.276 1.00 98.06 97 ASN A O 1
ATOM 788 N N . PRO A 1 98 ? 2.130 2.631 7.995 1.00 97.88 98 PRO A N 1
ATOM 789 C CA . PRO A 1 98 ? 2.543 1.819 6.846 1.00 97.88 98 PRO A CA 1
ATOM 790 C C . PRO A 1 98 ? 3.994 2.021 6.388 1.00 97.88 98 PRO A C 1
ATOM 792 O O . PRO A 1 98 ? 4.600 1.093 5.857 1.00 97.88 98 PRO A O 1
ATOM 795 N N . TYR A 1 99 ? 4.577 3.204 6.600 1.00 97.44 99 TYR A N 1
ATOM 796 C CA . TYR A 1 99 ? 5.972 3.478 6.240 1.00 97.44 99 TYR A CA 1
ATOM 797 C C . TYR A 1 99 ? 6.994 2.863 7.202 1.00 97.44 99 TYR A C 1
ATOM 799 O O . TYR A 1 99 ? 8.126 2.612 6.793 1.00 97.44 99 TYR A O 1
ATOM 807 N N . GLU A 1 100 ? 6.612 2.617 8.455 1.00 97.56 100 GLU A N 1
ATOM 808 C CA . GLU A 1 100 ? 7.442 1.940 9.464 1.00 97.56 100 GLU A CA 1
ATOM 809 C C . GLU A 1 100 ? 7.089 0.452 9.598 1.00 97.56 100 GLU A C 1
ATOM 811 O O . GLU A 1 100 ? 7.912 -0.357 10.031 1.00 97.56 100 GLU A O 1
ATOM 816 N N . ASP A 1 101 ? 5.867 0.081 9.224 1.00 97.81 101 ASP A N 1
ATOM 817 C CA . ASP A 1 101 ? 5.359 -1.279 9.340 1.00 97.81 101 ASP A CA 1
ATOM 818 C C . ASP A 1 101 ? 5.695 -2.149 8.134 1.00 97.81 101 ASP A C 1
ATOM 820 O O . ASP A 1 101 ? 5.775 -3.369 8.286 1.00 97.81 101 ASP A O 1
ATOM 824 N N . LEU A 1 102 ? 5.866 -1.550 6.950 1.00 97.38 102 LEU A N 1
ATOM 825 C CA . LEU A 1 102 ? 6.100 -2.265 5.698 1.00 97.38 102 LEU A CA 1
ATOM 826 C C . LEU A 1 102 ? 7.486 -1.948 5.121 1.00 97.38 102 LEU A C 1
ATOM 828 O O . LEU A 1 102 ? 7.756 -0.836 4.651 1.00 97.38 102 LEU A O 1
ATOM 832 N N . GLU A 1 103 ? 8.338 -2.967 5.067 1.00 95.50 103 GLU A N 1
ATOM 833 C CA . GLU A 1 103 ? 9.625 -2.910 4.380 1.00 95.50 103 GLU A CA 1
ATOM 834 C C . GLU A 1 103 ? 9.482 -3.402 2.942 1.00 95.50 103 GLU A C 1
ATOM 836 O O . GLU A 1 103 ? 8.857 -4.425 2.669 1.00 95.50 103 GLU A O 1
ATOM 841 N N . GLU A 1 104 ? 10.074 -2.658 2.016 1.00 93.31 104 GLU A N 1
ATOM 842 C CA . GLU A 1 104 ? 10.052 -2.953 0.589 1.00 93.31 104 GLU A CA 1
ATOM 843 C C . GLU A 1 104 ? 11.453 -3.307 0.104 1.00 93.31 104 GLU A C 1
ATOM 845 O O . GLU A 1 104 ? 12.446 -2.677 0.484 1.00 93.31 104 GLU A O 1
ATOM 850 N N . TYR A 1 105 ? 11.530 -4.303 -0.768 1.00 90.50 105 TYR A N 1
ATOM 851 C CA . TYR A 1 105 ? 12.770 -4.680 -1.414 1.00 90.50 105 TYR A CA 1
ATOM 852 C C . TYR A 1 105 ? 12.615 -4.568 -2.924 1.00 90.50 105 TYR A C 1
ATOM 854 O O . TYR A 1 105 ? 11.759 -5.210 -3.518 1.00 90.50 105 TYR A O 1
ATOM 862 N N . HIS A 1 106 ? 13.461 -3.750 -3.554 1.00 85.25 106 HIS A N 1
ATOM 863 C CA . HIS A 1 106 ? 13.414 -3.484 -4.997 1.00 85.25 106 HIS A CA 1
ATOM 864 C C . HIS A 1 106 ? 14.607 -4.120 -5.691 1.00 85.25 106 HIS A C 1
ATOM 866 O O . HIS A 1 106 ? 15.525 -3.429 -6.149 1.00 85.25 106 HIS A O 1
ATOM 872 N N . ASN A 1 107 ? 14.638 -5.448 -5.756 1.00 73.19 107 ASN A N 1
ATOM 873 C CA . ASN A 1 107 ? 15.561 -6.130 -6.650 1.00 73.19 107 ASN A CA 1
ATOM 874 C C . ASN A 1 107 ? 14.778 -6.806 -7.789 1.00 73.19 107 ASN A C 1
ATOM 876 O O . ASN A 1 107 ? 13.678 -7.320 -7.635 1.00 73.19 107 ASN A O 1
ATOM 8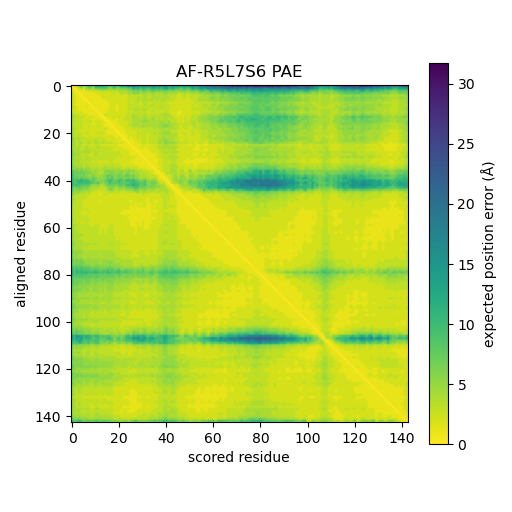80 N N . TYR A 1 108 ? 15.365 -6.785 -8.978 1.00 73.06 108 TYR A N 1
ATOM 881 C CA . TYR A 1 108 ? 14.770 -7.281 -10.221 1.00 73.06 108 TYR A CA 1
ATOM 882 C C . TYR A 1 108 ? 14.198 -8.716 -10.139 1.00 73.06 108 TYR A C 1
ATOM 884 O O . TYR A 1 108 ? 13.317 -9.071 -10.911 1.00 73.06 108 TYR A O 1
ATOM 892 N N . LEU A 1 109 ? 14.713 -9.542 -9.219 1.00 74.44 109 LEU A N 1
ATOM 893 C CA . LEU A 1 109 ? 14.392 -10.969 -9.098 1.00 74.44 109 LEU A CA 1
ATOM 894 C C . LEU A 1 109 ? 13.426 -11.312 -7.959 1.00 74.44 109 LEU A C 1
ATOM 896 O O . LEU A 1 109 ? 12.853 -12.395 -7.979 1.00 74.44 109 LEU A O 1
ATOM 900 N N . ASP A 1 110 ? 13.313 -10.446 -6.961 1.00 83.25 110 ASP A N 1
ATOM 901 C CA . ASP A 1 110 ? 12.693 -10.727 -5.665 1.00 83.25 110 ASP A CA 1
ATOM 902 C C . ASP A 1 110 ? 12.105 -9.420 -5.105 1.00 83.25 110 ASP A C 1
ATOM 904 O O . ASP A 1 110 ? 12.360 -9.020 -3.971 1.00 83.25 110 ASP A O 1
ATOM 908 N N . THR A 1 111 ? 11.384 -8.688 -5.965 1.00 89.50 111 THR A N 1
ATOM 909 C CA . THR A 1 111 ? 10.643 -7.505 -5.525 1.00 89.50 111 THR A CA 1
ATOM 910 C C . THR A 1 111 ? 9.477 -7.968 -4.667 1.00 89.50 111 THR A C 1
ATOM 912 O O . THR A 1 111 ? 8.635 -8.726 -5.143 1.00 89.50 111 THR A O 1
ATOM 915 N N . HIS A 1 112 ? 9.444 -7.530 -3.415 1.00 93.50 112 HIS A N 1
ATOM 916 C CA . HIS A 1 112 ? 8.413 -7.906 -2.456 1.00 93.50 112 HIS A CA 1
ATOM 917 C C . HIS A 1 112 ? 8.248 -6.822 -1.390 1.00 93.50 112 HIS A C 1
ATOM 919 O O . HIS A 1 112 ? 9.080 -5.918 -1.241 1.00 93.50 112 HIS A O 1
ATOM 925 N N . VAL A 1 113 ? 7.164 -6.939 -0.629 1.00 96.06 113 VAL A N 1
ATOM 926 C CA . VAL A 1 113 ? 6.876 -6.104 0.534 1.00 96.06 113 VAL A CA 1
ATOM 927 C C . VAL A 1 113 ? 6.571 -7.001 1.728 1.00 96.06 113 VAL A C 1
ATOM 929 O O . VAL A 1 113 ? 5.747 -7.908 1.649 1.00 96.06 113 VAL A O 1
ATOM 932 N N . THR A 1 114 ? 7.232 -6.742 2.851 1.00 96.62 114 THR A N 1
ATOM 933 C CA . THR A 1 114 ? 7.058 -7.501 4.090 1.00 96.62 114 THR A CA 1
ATOM 934 C C . THR A 1 114 ? 6.505 -6.595 5.174 1.00 96.62 114 THR A C 1
ATOM 936 O O . THR A 1 114 ? 7.050 -5.527 5.448 1.00 96.62 114 THR A O 1
ATOM 939 N N . CYS A 1 115 ? 5.461 -7.050 5.856 1.00 97.00 115 CYS A N 1
ATOM 940 C CA . CYS A 1 115 ? 5.017 -6.440 7.097 1.00 97.00 115 CYS A CA 1
ATOM 941 C C . CYS A 1 115 ? 5.980 -6.847 8.215 1.00 97.00 115 CYS A C 1
ATOM 943 O O . CYS A 1 115 ? 6.042 -8.013 8.587 1.00 97.00 115 CYS A O 1
ATOM 945 N N . VAL A 1 116 ? 6.767 -5.920 8.748 1.00 97.25 116 VAL A N 1
ATOM 946 C CA . VAL A 1 116 ? 7.767 -6.202 9.791 1.00 97.25 116 VAL A CA 1
ATOM 947 C C . VAL A 1 116 ? 7.243 -5.914 11.195 1.00 97.25 116 VAL A C 1
ATOM 949 O O . VAL A 1 116 ? 7.649 -6.589 12.142 1.00 97.25 116 VAL A O 1
ATOM 952 N N . ASN A 1 117 ? 6.271 -5.008 11.321 1.00 95.75 117 ASN A N 1
ATOM 953 C CA . ASN A 1 117 ? 5.648 -4.620 12.586 1.00 95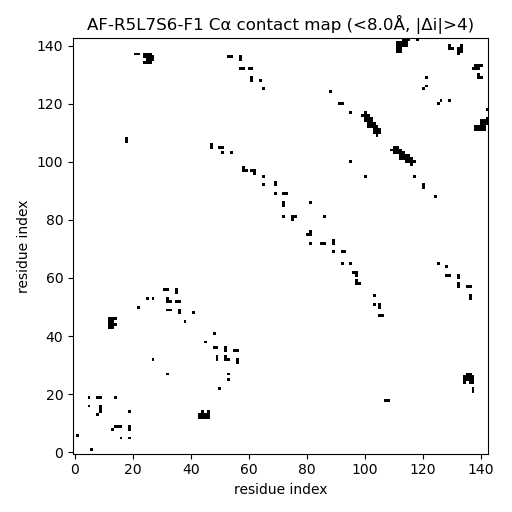.75 117 ASN A CA 1
ATOM 954 C C . ASN A 1 117 ? 4.123 -4.783 12.533 1.00 95.75 117 ASN A C 1
ATOM 956 O O . ASN A 1 117 ? 3.521 -4.801 11.468 1.00 95.75 117 ASN A O 1
ATOM 960 N N . HIS A 1 118 ? 3.488 -4.952 13.696 1.00 96.56 118 HIS A N 1
ATOM 961 C CA . HIS A 1 118 ? 2.022 -4.930 13.842 1.00 96.56 118 HIS A CA 1
ATOM 962 C C . HIS A 1 118 ? 1.215 -5.908 12.952 1.00 96.56 118 HIS A C 1
ATOM 964 O O . HIS A 1 118 ? 0.008 -5.742 12.773 1.00 96.56 118 HIS A O 1
ATOM 970 N N . LYS A 1 119 ? 1.835 -6.999 12.470 1.00 95.44 119 LYS A N 1
ATOM 971 C CA . LYS A 1 119 ? 1.231 -8.040 11.602 1.00 95.44 119 LYS A CA 1
ATOM 972 C C . LYS A 1 119 ? -0.183 -8.468 12.011 1.00 95.44 119 LYS A C 1
ATOM 974 O O . LYS A 1 119 ? -1.064 -8.639 11.171 1.00 95.44 119 LYS A O 1
ATOM 979 N N . GLY A 1 120 ? -0.384 -8.689 13.312 1.00 95.88 120 GLY A N 1
ATOM 980 C CA . GLY A 1 120 ? -1.662 -9.138 13.864 1.00 95.88 120 GLY A CA 1
ATOM 981 C C . GLY A 1 120 ? -2.778 -8.105 13.709 1.00 95.88 120 GLY A C 1
ATOM 982 O O . GLY A 1 120 ? -3.913 -8.486 13.432 1.00 95.88 120 GLY A O 1
ATOM 983 N N . ILE A 1 121 ? -2.451 -6.818 13.830 1.00 96.62 121 ILE A N 1
ATOM 984 C CA . ILE A 1 121 ? -3.401 -5.707 13.714 1.00 96.62 121 ILE A CA 1
ATOM 985 C C . ILE A 1 121 ? -3.847 -5.570 12.253 1.00 96.62 121 ILE A C 1
ATOM 987 O O . ILE A 1 121 ? -5.046 -5.623 11.985 1.00 96.62 121 ILE A O 1
ATOM 991 N N . TYR A 1 122 ? -2.901 -5.536 11.304 1.00 96.50 122 TYR A N 1
ATOM 992 C CA . TYR A 1 122 ? -3.203 -5.499 9.866 1.00 96.50 122 TYR A CA 1
ATOM 993 C C . TYR A 1 122 ? -4.115 -6.651 9.429 1.00 96.50 122 TYR A C 1
ATOM 995 O O . TYR A 1 122 ? -5.140 -6.429 8.787 1.00 96.50 122 TYR A O 1
ATOM 1003 N N . LYS A 1 123 ? -3.801 -7.888 9.835 1.00 95.12 123 LYS A N 1
ATOM 1004 C CA . LYS A 1 123 ? -4.630 -9.055 9.493 1.00 95.12 123 LYS A CA 1
ATOM 1005 C C . LYS A 1 123 ? -6.026 -9.011 10.110 1.00 95.12 123 LYS A C 1
ATOM 1007 O O . LYS A 1 123 ? -6.961 -9.527 9.505 1.00 95.12 123 LYS A O 1
ATOM 1012 N N . SER A 1 124 ? -6.160 -8.444 11.307 1.00 95.38 124 SER A N 1
ATOM 1013 C CA . SER A 1 124 ? -7.427 -8.455 12.045 1.00 95.38 124 SER A CA 1
ATOM 1014 C C . SER A 1 124 ? -8.380 -7.355 11.589 1.00 95.38 124 SER A C 1
ATOM 1016 O O . SER A 1 124 ? -9.579 -7.605 11.502 1.00 95.38 124 SER A O 1
ATOM 1018 N N . TYR A 1 125 ? -7.861 -6.164 11.279 1.00 96.31 125 TYR A N 1
ATOM 1019 C CA . TYR A 1 125 ? -8.691 -4.976 11.054 1.00 96.31 125 TYR A CA 1
ATOM 1020 C C . TYR A 1 125 ? -8.599 -4.392 9.642 1.00 96.31 125 TYR A C 1
ATOM 1022 O O . TYR A 1 125 ? -9.465 -3.612 9.260 1.00 96.31 125 TYR A O 1
ATOM 1030 N N . LEU A 1 126 ? -7.594 -4.772 8.846 1.00 96.50 126 LEU A N 1
ATOM 1031 C CA . LEU A 1 126 ? -7.293 -4.127 7.559 1.00 96.50 126 LEU A CA 1
ATOM 1032 C C . LEU A 1 126 ? -7.216 -5.117 6.391 1.00 96.50 126 LEU A C 1
ATOM 1034 O O . LEU A 1 126 ? -6.557 -4.847 5.395 1.00 96.50 126 LEU A O 1
ATOM 1038 N N . SER A 1 127 ? -7.890 -6.265 6.486 1.00 95.56 127 SER A N 1
ATOM 1039 C CA . SER A 1 127 ? -7.856 -7.289 5.427 1.00 95.56 127 SER A CA 1
ATOM 1040 C C . SER A 1 127 ? -8.299 -6.776 4.048 1.00 95.56 127 SER A C 1
ATOM 1042 O O . SER A 1 127 ? -7.672 -7.123 3.053 1.00 95.56 127 SER A O 1
ATOM 1044 N N . GLU A 1 128 ? -9.326 -5.923 3.988 1.00 96.62 128 GLU A N 1
ATOM 1045 C CA . GLU A 1 128 ? -9.784 -5.292 2.741 1.00 96.62 128 GLU A CA 1
ATOM 1046 C C . GLU A 1 128 ? -8.750 -4.292 2.210 1.00 96.62 128 GLU A C 1
ATOM 1048 O O . GLU A 1 128 ? -8.348 -4.384 1.059 1.00 96.62 128 GLU A O 1
ATOM 1053 N N . ALA A 1 129 ? -8.215 -3.422 3.071 1.00 97.50 129 ALA A N 1
ATOM 1054 C CA . ALA A 1 129 ? -7.196 -2.454 2.668 1.00 97.50 129 ALA A CA 1
ATOM 1055 C C . ALA A 1 129 ? -5.880 -3.122 2.213 1.00 97.50 129 ALA A C 1
ATOM 1057 O O . ALA A 1 129 ? -5.201 -2.616 1.324 1.00 97.50 129 ALA A O 1
ATOM 1058 N N . LEU A 1 130 ? -5.522 -4.278 2.785 1.00 97.69 130 LEU A N 1
ATOM 1059 C CA . LEU A 1 130 ? -4.405 -5.101 2.309 1.00 97.69 130 LEU A CA 1
ATOM 1060 C C . LEU A 1 130 ? -4.682 -5.718 0.932 1.00 97.69 130 LEU A C 1
ATOM 1062 O O . LEU A 1 130 ? -3.757 -5.838 0.133 1.00 97.69 130 LEU A O 1
ATOM 1066 N N . ALA A 1 131 ? -5.927 -6.113 0.655 1.00 97.69 131 ALA A N 1
ATOM 1067 C CA . ALA A 1 131 ? -6.317 -6.600 -0.665 1.00 97.69 131 ALA A CA 1
ATOM 1068 C C . ALA A 1 131 ? -6.264 -5.467 -1.700 1.00 97.69 131 ALA A C 1
ATOM 1070 O O . ALA A 1 131 ? -5.665 -5.649 -2.753 1.00 97.69 131 ALA A O 1
ATOM 1071 N N . ASP A 1 132 ? -6.767 -4.276 -1.364 1.00 97.88 132 ASP A N 1
ATOM 1072 C CA . ASP A 1 132 ? -6.680 -3.088 -2.226 1.00 97.88 132 ASP A CA 1
ATOM 1073 C C . ASP A 1 132 ? -5.224 -2.667 -2.484 1.00 97.88 132 ASP A C 1
ATOM 1075 O O . ASP A 1 132 ? -4.864 -2.256 -3.591 1.00 97.88 132 ASP A O 1
ATOM 1079 N N . PHE A 1 133 ? -4.359 -2.787 -1.472 1.00 98.00 133 PHE A N 1
ATOM 1080 C CA . PHE A 1 133 ? -2.920 -2.596 -1.630 1.00 98.00 133 PHE A CA 1
ATOM 1081 C C . PHE A 1 133 ? -2.337 -3.605 -2.627 1.00 98.00 133 PHE A C 1
ATOM 1083 O O . PHE A 1 133 ? -1.588 -3.214 -3.525 1.00 98.00 133 PHE A O 1
ATOM 1090 N N . ALA A 1 134 ? -2.672 -4.889 -2.484 1.00 97.56 134 ALA A N 1
ATOM 1091 C CA . ALA A 1 134 ? -2.156 -5.947 -3.346 1.00 97.56 134 ALA A CA 1
ATOM 1092 C C . ALA A 1 134 ? -2.645 -5.797 -4.789 1.00 97.56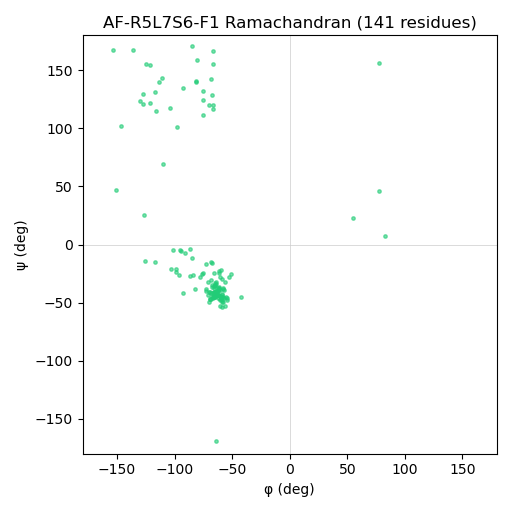 134 ALA A C 1
ATOM 1094 O O . ALA A 1 134 ? -1.834 -5.845 -5.711 1.00 97.56 134 ALA A O 1
ATOM 1095 N N . ASP A 1 135 ? -3.932 -5.519 -4.983 1.00 97.38 135 ASP A N 1
ATOM 1096 C CA . ASP A 1 135 ? -4.516 -5.250 -6.297 1.00 97.38 135 ASP A CA 1
ATOM 1097 C C . ASP A 1 135 ? -3.888 -4.005 -6.932 1.00 97.38 135 ASP A C 1
ATOM 1099 O O . ASP A 1 135 ? -3.565 -3.995 -8.115 1.00 97.38 135 ASP A O 1
ATOM 1103 N N . GLY A 1 136 ? -3.677 -2.946 -6.153 1.00 97.19 136 GLY A N 1
ATOM 1104 C CA . GLY A 1 136 ? -3.113 -1.699 -6.650 1.00 97.19 136 GLY A CA 1
ATOM 1105 C C . GLY A 1 136 ? -1.642 -1.800 -7.057 1.00 97.19 136 GLY A C 1
ATOM 1106 O O . GLY A 1 136 ? -1.254 -1.333 -8.133 1.00 97.19 136 GLY A O 1
ATOM 1107 N N . THR A 1 137 ? -0.825 -2.417 -6.201 1.00 96.56 137 THR A N 1
ATOM 1108 C CA . THR A 1 137 ? 0.625 -2.552 -6.402 1.00 96.56 137 THR A CA 1
ATOM 1109 C C . THR A 1 137 ? 1.005 -3.735 -7.289 1.00 96.56 137 THR A C 1
ATOM 1111 O O . THR A 1 137 ? 2.065 -3.698 -7.908 1.00 96.56 137 THR A O 1
ATOM 1114 N N . GLY A 1 138 ? 0.171 -4.774 -7.349 1.00 95.75 138 GLY A N 1
ATOM 1115 C CA . GLY A 1 138 ? 0.510 -6.078 -7.919 1.00 95.75 138 GLY A CA 1
ATOM 1116 C C . GLY A 1 138 ? 1.272 -7.004 -6.958 1.00 95.75 138 GLY A C 1
ATOM 1117 O O . GLY A 1 138 ? 1.740 -8.056 -7.388 1.00 95.75 138 GLY A O 1
ATOM 1118 N N . PHE A 1 139 ? 1.426 -6.637 -5.676 1.00 95.56 139 PHE A N 1
ATOM 1119 C CA . PHE A 1 139 ? 2.209 -7.396 -4.693 1.00 95.56 139 PHE A CA 1
ATOM 1120 C C . PHE A 1 139 ? 1.430 -7.636 -3.400 1.00 95.56 139 PHE A C 1
ATOM 1122 O O . PHE A 1 139 ? 1.030 -6.700 -2.707 1.00 95.56 139 PHE A O 1
ATOM 1129 N N . GLU A 1 140 ? 1.283 -8.906 -3.028 1.00 96.06 140 GLU A N 1
ATOM 1130 C CA . GLU A 1 140 ? 0.763 -9.273 -1.713 1.00 96.06 140 GLU A CA 1
ATOM 1131 C C . GLU A 1 140 ? 1.764 -8.908 -0.607 1.00 96.06 140 GLU A C 1
ATOM 1133 O O . GLU A 1 140 ? 2.976 -9.065 -0.762 1.00 96.06 140 GLU A O 1
ATOM 1138 N N . VAL A 1 141 ? 1.248 -8.447 0.535 1.00 95.56 141 VAL A N 1
ATOM 1139 C CA . VAL A 1 141 ? 2.070 -8.193 1.723 1.00 95.56 141 VAL A CA 1
ATOM 1140 C C . VAL A 1 141 ? 2.440 -9.514 2.390 1.00 95.56 141 VAL A C 1
ATOM 1142 O O . VAL A 1 141 ? 1.571 -10.291 2.790 1.00 95.56 141 VAL A O 1
ATOM 1145 N N . GLU A 1 142 ? 3.737 -9.748 2.564 1.00 95.62 142 GLU A N 1
ATOM 1146 C CA . GLU A 1 142 ? 4.265 -10.927 3.243 1.00 95.62 142 GLU A CA 1
ATOM 1147 C C . GLU A 1 142 ? 4.229 -10.756 4.771 1.00 95.62 142 GLU A C 1
ATOM 1149 O O . GLU A 1 142 ? 4.510 -9.680 5.309 1.00 95.62 142 GLU A O 1
ATOM 1154 N N . PHE A 1 143 ? 3.883 -11.827 5.495 1.00 90.62 143 PHE A N 1
ATOM 1155 C CA . PHE A 1 143 ? 3.695 -11.829 6.953 1.00 90.62 143 PHE A CA 1
ATOM 1156 C C . PHE A 1 143 ? 4.366 -13.016 7.636 1.00 90.62 143 PHE A C 1
ATOM 1158 O O . PHE A 1 143 ? 4.242 -14.151 7.135 1.00 90.62 143 PHE A O 1
#

Secondary structure (DSSP, 8-state):
---HHHHHHHHHHT--HHHHGGGTS--S-HHHHHHT--TTT--S--HHHHHHHHHHHHHHHHHHHHHHHHHHHHHHHHHH---HHHHHHHHHHTT--HHHHEEEE--TT--EEEE-S-HHHHHHH-HHHHHHHHHHHS-PEE-

Radius of gyration: 18.18 Å; Cα contacts (8 Å, |Δi|>4): 151; chains: 1; bounding box: 44×26×55 Å

pLDDT: mean 93.62, std 5.95, range [71.62, 98.56]

Solvent-accessible surface area (backbone atoms only — not comparable to full-atom values): 8056 Å² total; per-residue (Å²): 133,88,48,75,64,55,55,50,48,28,63,70,32,49,51,52,79,74,44,58,50,65,62,69,52,38,62,59,60,64,71,64,34,47,72,69,47,64,74,89,76,44,58,79,52,31,55,51,57,52,50,51,20,40,50,49,52,32,35,50,54,42,44,51,54,50,50,56,51,44,53,53,50,54,53,38,37,75,75,75,54,65,55,71,71,56,49,52,49,45,57,55,57,71,73,63,47,50,82,78,22,42,50,75,42,75,44,83,89,64,64,49,37,34,46,78,42,66,57,68,56,46,64,72,78,33,55,67,52,50,49,53,30,17,55,35,42,52,49,68,76,42,122

Nearest PDB structures (foldseek):
  4im9-assembly2_B  TM=7.147E-01  e=1.335E+00  Vibrio cholerae O395
  4kmc-assembly1_A  TM=7.432E-01  e=8.283E+00  Mycobacterium tuberculosis

Sequence (143 aa):
MMTSREDFLMIFIGCGLYDLKLIDDVQYNWGDVFAYLDLNYCGERKLPAIMSAVFSLGKDNLAEAIDKRIDYLEDTERTYGISDEQRDELNALKELNPYEDLEEYHNYLDTHVTCVNHKGIYKSYLSEALADFADGTGFEVEF

Mean predicted 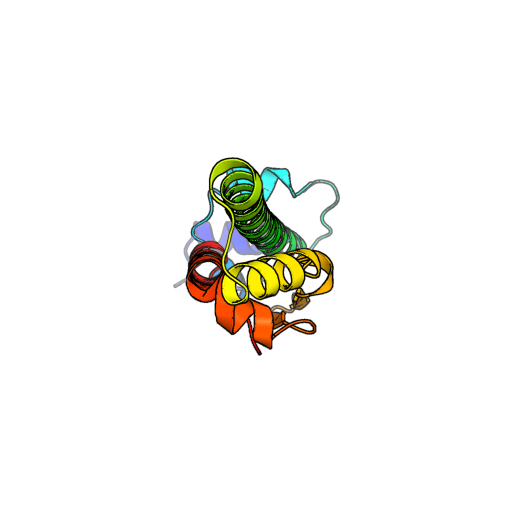aligned error: 3.8 Å